Protein AF-A0A2V2T475-F1 (afdb_monomer)

Mean predicted aligned error: 4.35 Å

Sequence (138 aa):
AAPGDHRDPAKLVELINREGVTTLHFVPSMLQAFLQDAAVDSCTSLKRIVCSGEALPVDAQQQVFAKLPQAGLYNLYGPTEAAIDVTHWTCVEEGKDAVPIGQPIANLGCHILDDNLEPVPAGVLGELYLAGEGLARG

Nearest PDB structures (foldseek):
  6ozv-assembly1_A  TM=9.690E-01  e=2.831E-18  Eleftheria terrae
  6oyf-assembly1_A  TM=9.705E-01  e=2.652E-18  Eleftheria terrae
  6p3i-assembly1_A  TM=9.603E-01  e=3.444E-18  Eleftheria terrae
  6ea3-assembly1_B  TM=9.608E-01  e=1.450E-17  Thermobifida fusca YX
  6p4u-assembly1_A  TM=9.604E-01  e=2.290E-17  Eleftheria terrae

Secondary structure (DSSP, 8-state):
--TTGGG-HHHHHHHHHHHT--EEEE-HHHHHHHHTSTTGGG-TT--EEEE-SSPPPHHHHHHHHHH-TTSEEEEEE--GGGTS--EEEE------SS----EEPTTEEEEEE-TTSPBPPTT---EEEEEETT----

Solvent-accessible surface area (backbone atoms only — not comparable to full-atom values): 7974 Å² total; per-residue (Å²): 133,62,94,69,44,92,78,37,42,69,59,44,45,52,47,32,56,73,71,52,41,38,71,49,78,34,42,38,73,55,45,48,57,38,65,67,41,86,63,49,56,68,47,71,53,33,43,38,39,38,30,33,90,54,84,49,53,54,68,53,53,51,50,43,52,71,47,40,70,76,36,47,46,33,33,35,34,44,52,76,62,32,62,50,55,39,21,43,20,80,66,72,97,75,87,60,95,60,59,61,52,63,44,57,38,90,69,38,43,74,45,46,22,45,100,84,71,44,77,55,62,92,93,55,90,56,50,84,46,78,47,54,79,45,54,57,93,122

Foldseek 3Di:
DDPPLLQPLVSVLVCLLVVLDAEEEDAQVSLVSNLVDPCLLVSQSYAEYEYEDDFHAPVSVVSCCVSHVNYWYKYFYDDVQQPGGFAIDGDDPPVDRGDDNHGGDPQKDKAFAAPVRHGDDPPDHGDIDIDGDRGDPD

Radius of gyration: 17.11 Å; Cα contacts (8 Å, |Δi|>4): 245; chains: 1; bounding box: 38×37×46 Å

pLDDT: mean 93.08, std 7.37, range [56.78, 98.38]

Structure (mmCIF, N/CA/C/O backbone):
data_AF-A0A2V2T475-F1
#
_entry.id   AF-A0A2V2T475-F1
#
loop_
_atom_site.group_PDB
_atom_site.id
_atom_site.type_symbol
_atom_site.label_atom_id
_atom_site.label_alt_id
_atom_site.label_comp_id
_atom_site.label_asym_id
_atom_site.label_entity_id
_atom_site.label_seq_id
_atom_site.pdbx_PDB_ins_code
_atom_site.Cartn_x
_atom_site.Cartn_y
_atom_site.Cartn_z
_atom_site.occupancy
_atom_site.B_iso_or_equiv
_atom_site.auth_seq_id
_atom_site.auth_comp_id
_atom_site.auth_asym_id
_atom_site.auth_atom_id
_atom_site.pdbx_PDB_model_num
ATOM 1 N N . ALA A 1 1 ? -14.348 -14.959 13.728 1.00 56.78 1 ALA A N 1
ATOM 2 C CA . ALA A 1 1 ? -15.179 -14.450 12.620 1.00 56.78 1 ALA A CA 1
ATOM 3 C C . ALA A 1 1 ? -15.649 -15.630 11.780 1.00 56.78 1 ALA A C 1
ATOM 5 O O . ALA A 1 1 ? -14.864 -16.555 11.583 1.00 56.78 1 ALA A O 1
ATOM 6 N N . ALA A 1 2 ? -16.906 -15.633 11.344 1.00 66.38 2 ALA A N 1
ATOM 7 C CA . ALA A 1 2 ? -17.419 -16.619 10.399 1.00 66.38 2 ALA A CA 1
ATOM 8 C C . ALA A 1 2 ? -16.945 -16.289 8.963 1.00 66.38 2 ALA A C 1
ATOM 10 O O . ALA A 1 2 ? -16.619 -15.132 8.670 1.00 66.38 2 ALA A O 1
ATOM 11 N N . PRO A 1 3 ? -16.888 -17.273 8.044 1.00 60.34 3 PRO A N 1
ATOM 12 C CA . PRO A 1 3 ? -16.609 -17.011 6.634 1.00 60.34 3 PRO A CA 1
ATOM 13 C C . PRO A 1 3 ? -17.573 -15.955 6.069 1.00 60.34 3 PRO A C 1
ATOM 15 O O . PRO A 1 3 ? -18.783 -16.069 6.233 1.00 60.34 3 PRO A O 1
ATOM 18 N N . GLY A 1 4 ? -17.037 -14.926 5.407 1.00 68.00 4 GLY A N 1
ATOM 19 C CA . GLY A 1 4 ? -17.824 -13.827 4.828 1.00 68.00 4 GLY A CA 1
ATOM 20 C C . GLY A 1 4 ? -17.980 -12.583 5.711 1.00 68.00 4 GLY A C 1
ATOM 21 O O . GLY A 1 4 ? -18.244 -11.516 5.165 1.00 68.00 4 GLY A O 1
ATOM 22 N N . ASP A 1 5 ? -17.713 -12.661 7.021 1.00 70.69 5 ASP A N 1
ATOM 23 C CA . ASP A 1 5 ? -17.806 -11.494 7.924 1.00 70.69 5 ASP A CA 1
ATOM 24 C C . ASP A 1 5 ? -16.827 -10.365 7.547 1.00 70.69 5 ASP A C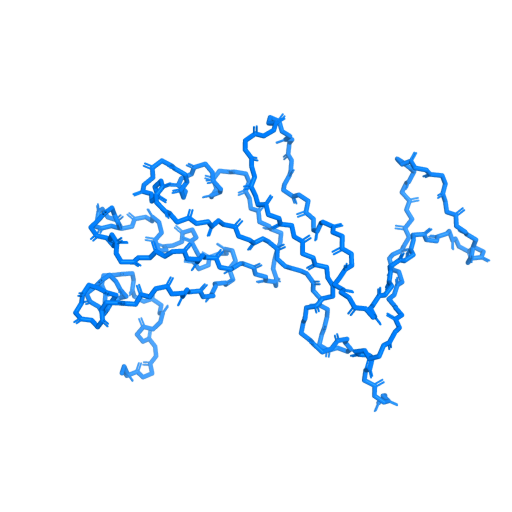 1
ATOM 26 O O . ASP A 1 5 ? -17.073 -9.206 7.852 1.00 70.69 5 ASP A O 1
ATOM 30 N N . HIS A 1 6 ? -15.745 -10.679 6.824 1.00 70.12 6 HIS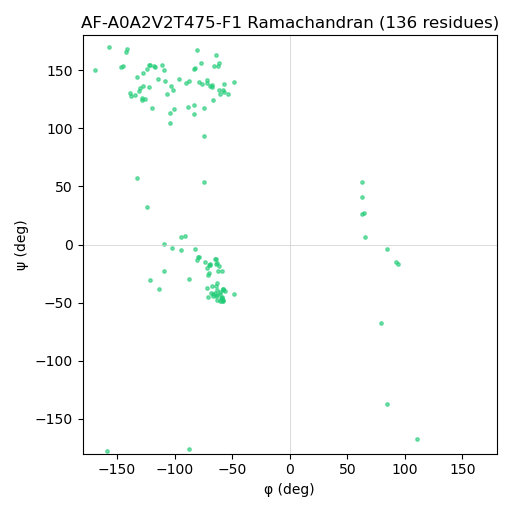 A N 1
ATOM 31 C CA . HIS A 1 6 ? -14.800 -9.688 6.292 1.00 70.12 6 HIS A CA 1
ATOM 32 C C . HIS A 1 6 ? -15.417 -8.732 5.257 1.00 70.12 6 HIS A C 1
ATOM 34 O O . HIS A 1 6 ? -14.773 -7.762 4.880 1.00 70.12 6 HIS A O 1
ATOM 40 N N . ARG A 1 7 ? -16.624 -9.018 4.755 1.00 73.25 7 ARG A N 1
ATOM 41 C CA . ARG A 1 7 ? -17.334 -8.182 3.773 1.00 73.25 7 ARG A CA 1
ATOM 42 C C . ARG A 1 7 ? -18.446 -7.345 4.394 1.00 73.25 7 ARG A C 1
ATOM 44 O O . ARG A 1 7 ? -19.091 -6.601 3.667 1.00 73.25 7 ARG A O 1
ATOM 51 N N . ASP A 1 8 ? -18.695 -7.501 5.692 1.00 86.50 8 ASP A N 1
ATOM 52 C CA . ASP A 1 8 ? -19.740 -6.791 6.426 1.00 86.50 8 ASP A CA 1
ATOM 53 C C . ASP A 1 8 ? -19.090 -5.674 7.265 1.00 86.50 8 ASP A C 1
ATOM 55 O O . ASP A 1 8 ? -18.450 -5.968 8.283 1.00 86.50 8 ASP A O 1
ATOM 59 N N . PRO A 1 9 ? -19.203 -4.399 6.842 1.00 87.31 9 PRO A N 1
ATOM 60 C CA . PRO A 1 9 ? -18.580 -3.272 7.531 1.00 87.31 9 PRO A CA 1
ATOM 61 C C . PRO A 1 9 ? -18.984 -3.158 9.001 1.00 87.31 9 PRO A C 1
ATOM 63 O O . PRO A 1 9 ? -18.120 -2.935 9.848 1.00 87.31 9 PRO A O 1
ATOM 66 N N . ALA A 1 10 ? -20.256 -3.400 9.324 1.00 89.50 10 ALA A N 1
ATOM 67 C CA . ALA A 1 10 ? -20.763 -3.261 10.684 1.00 89.50 10 ALA A CA 1
ATOM 68 C C . ALA A 1 10 ? -20.135 -4.305 11.618 1.00 89.50 10 ALA A C 1
ATOM 70 O O . ALA A 1 10 ? -19.693 -3.988 12.725 1.00 89.50 10 ALA A O 1
ATOM 71 N N . LYS A 1 11 ? -20.012 -5.553 11.146 1.00 90.44 11 LYS A N 1
ATOM 72 C CA . LYS A 1 11 ? -19.327 -6.615 11.900 1.00 90.44 11 LYS A CA 1
ATOM 73 C C . LYS A 1 11 ? -17.832 -6.363 12.040 1.00 90.44 11 LYS A C 1
ATOM 75 O O . LYS A 1 11 ? -17.257 -6.709 13.073 1.00 90.44 11 LYS A O 1
ATOM 80 N N . LEU A 1 12 ? -17.194 -5.784 11.021 1.00 92.62 12 LEU A N 1
ATOM 81 C CA . LEU A 1 12 ? -15.791 -5.384 11.103 1.00 92.62 12 LEU A CA 1
ATOM 82 C C . LEU A 1 12 ? -15.592 -4.305 12.167 1.00 92.62 12 LEU A C 1
ATOM 84 O O . LEU A 1 12 ? -14.714 -4.470 13.008 1.00 92.62 12 LEU A O 1
ATOM 88 N N . VAL A 1 13 ? -16.420 -3.256 12.183 1.00 95.25 13 VAL A N 1
ATOM 89 C CA . VAL A 1 13 ? -16.377 -2.205 13.215 1.00 95.25 13 VAL A CA 1
ATOM 90 C C . VAL A 1 13 ? -16.562 -2.805 14.612 1.00 95.25 13 VAL A C 1
ATOM 92 O O . VAL A 1 13 ? -15.762 -2.536 15.510 1.00 95.25 13 VAL A O 1
ATOM 95 N N . GLU A 1 14 ? -17.562 -3.671 14.799 1.00 94.19 14 GLU A N 1
ATOM 96 C CA . GLU A 1 14 ? -17.794 -4.343 16.082 1.00 94.19 14 GLU A CA 1
ATOM 97 C C . GLU A 1 14 ? -16.569 -5.161 16.522 1.00 94.19 14 GLU A C 1
ATOM 99 O O . GLU A 1 14 ? -16.132 -5.068 17.670 1.00 94.19 14 GLU A O 1
ATOM 104 N N . LEU A 1 15 ? -15.981 -5.934 15.604 1.00 94.62 15 LEU A N 1
ATOM 105 C CA . LEU A 1 15 ? -14.793 -6.744 15.865 1.00 94.62 15 LEU A CA 1
ATOM 106 C C . LEU A 1 15 ? -13.576 -5.878 16.215 1.00 94.62 15 LEU A C 1
ATOM 108 O O . LEU A 1 15 ? -12.860 -6.196 17.162 1.00 94.62 15 LEU A O 1
ATOM 112 N N . ILE A 1 16 ? -13.343 -4.794 15.471 1.00 96.38 16 ILE A N 1
ATOM 113 C CA . ILE A 1 16 ? -12.226 -3.871 15.701 1.00 96.38 16 ILE A CA 1
ATOM 114 C C . ILE A 1 16 ? -12.315 -3.287 17.107 1.00 96.38 16 ILE A C 1
ATOM 116 O O . ILE A 1 16 ? -11.333 -3.332 17.848 1.00 96.38 16 ILE A O 1
ATOM 120 N N . ASN A 1 17 ? -13.498 -2.803 17.483 1.00 96.56 17 ASN A N 1
AT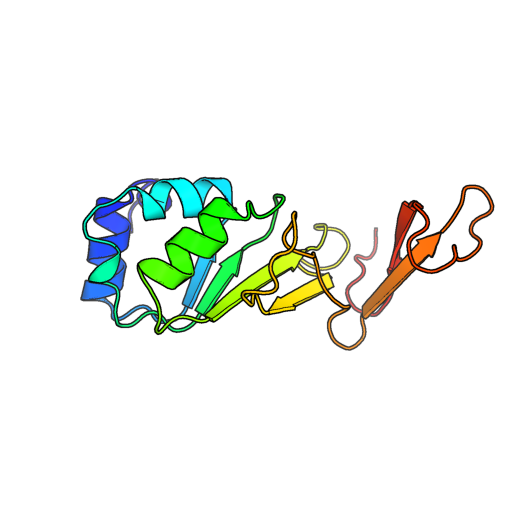OM 121 C CA . ASN A 1 17 ? -13.731 -2.194 18.785 1.00 96.56 17 ASN A CA 1
ATOM 122 C C . ASN A 1 17 ? -13.657 -3.212 19.926 1.00 96.56 17 ASN A C 1
ATOM 124 O O . ASN A 1 17 ? -13.067 -2.923 20.965 1.00 96.56 17 ASN A O 1
ATOM 128 N N . ARG A 1 18 ? -14.224 -4.409 19.737 1.00 97.19 18 ARG A N 1
ATOM 129 C CA . ARG A 1 18 ? -14.229 -5.462 20.759 1.00 97.19 18 ARG A CA 1
ATOM 130 C C . ARG A 1 18 ? -12.831 -6.001 21.048 1.00 97.19 18 ARG A C 1
ATOM 132 O O . ARG A 1 18 ? -12.487 -6.185 22.210 1.00 97.19 18 ARG A O 1
ATOM 139 N N . GLU A 1 19 ? -12.044 -6.260 20.008 1.00 97.38 19 GLU A N 1
ATOM 140 C CA . GLU A 1 19 ? -10.723 -6.893 20.140 1.00 97.38 19 GLU A CA 1
ATOM 141 C C . GLU A 1 19 ? -9.576 -5.871 20.221 1.00 97.38 19 GLU A C 1
ATOM 143 O O . GLU A 1 19 ? -8.418 -6.249 20.393 1.00 97.38 19 GLU A O 1
ATOM 148 N N . GLY A 1 20 ? -9.866 -4.575 20.069 1.00 96.94 20 GLY A N 1
ATOM 149 C CA . GLY A 1 20 ? -8.849 -3.524 20.053 1.00 96.94 20 GLY A CA 1
ATOM 150 C C . GLY A 1 20 ? -7.870 -3.667 18.885 1.00 96.94 20 GLY A C 1
ATOM 151 O O . GLY A 1 20 ? -6.664 -3.479 19.059 1.00 96.94 20 GLY A O 1
ATOM 152 N N . VAL A 1 21 ? -8.365 -4.021 17.694 1.00 97.94 21 VAL A N 1
ATOM 153 C CA . VAL A 1 21 ? -7.524 -4.235 16.504 1.00 97.94 21 VAL A CA 1
ATOM 154 C C . VAL A 1 21 ? -6.725 -2.967 16.192 1.00 97.94 21 VAL A C 1
ATOM 156 O O . VAL A 1 21 ? -7.272 -1.864 16.169 1.00 97.94 21 VAL A O 1
ATOM 159 N N . THR A 1 22 ? -5.422 -3.125 15.938 1.00 98.31 22 THR A N 1
ATOM 160 C CA . THR A 1 22 ? -4.498 -2.004 15.678 1.00 98.31 22 THR A CA 1
ATOM 161 C C . THR A 1 22 ? -4.026 -1.920 14.230 1.00 98.31 22 THR A C 1
ATOM 163 O O . THR A 1 22 ? -3.583 -0.859 13.792 1.00 98.31 22 THR A O 1
ATOM 166 N N . THR A 1 23 ? -4.071 -3.028 13.488 1.00 98.06 23 THR A N 1
ATOM 167 C CA . THR A 1 23 ? -3.575 -3.121 12.111 1.00 98.06 23 THR A CA 1
ATOM 168 C C . THR A 1 23 ? -4.603 -3.843 11.246 1.00 98.06 23 THR A C 1
ATOM 170 O O . THR A 1 23 ? -5.047 -4.929 11.613 1.00 98.06 23 THR A O 1
ATOM 173 N N . LEU A 1 24 ? -4.961 -3.244 10.111 1.00 96.25 24 LEU A N 1
ATOM 174 C CA . LEU A 1 24 ? -5.839 -3.827 9.095 1.00 96.25 24 LEU A CA 1
ATOM 175 C C . LEU A 1 24 ? -5.137 -3.850 7.742 1.00 96.25 24 LEU A C 1
ATOM 177 O O . LEU A 1 24 ? -4.319 -2.979 7.449 1.00 96.25 24 LEU A O 1
ATOM 181 N N . HIS A 1 25 ? -5.511 -4.819 6.914 1.00 95.94 25 HIS A N 1
ATOM 182 C CA . HIS A 1 25 ? -5.104 -4.901 5.517 1.00 95.94 25 HIS A CA 1
ATOM 183 C C . HIS A 1 25 ? -6.350 -5.069 4.653 1.00 95.94 25 HIS A C 1
ATOM 185 O O . HIS A 1 25 ? -7.149 -5.976 4.884 1.00 95.94 25 HIS A O 1
ATOM 191 N N . PHE A 1 26 ? -6.523 -4.165 3.694 1.00 95.19 26 PHE A N 1
ATOM 192 C CA . PHE A 1 26 ? -7.634 -4.146 2.757 1.00 95.19 26 PHE A CA 1
ATOM 193 C C . PHE A 1 26 ? -7.149 -4.206 1.311 1.00 95.19 26 PHE A C 1
ATOM 195 O O . PHE A 1 26 ? -6.071 -3.727 0.969 1.00 95.19 26 PHE A O 1
ATOM 202 N N . VAL A 1 27 ? -8.017 -4.715 0.445 1.00 94.75 27 VAL A N 1
ATOM 203 C CA . VAL A 1 27 ? -8.031 -4.300 -0.959 1.00 94.75 27 VAL A CA 1
ATOM 204 C C . VAL A 1 27 ? -8.757 -2.943 -1.034 1.00 94.75 27 VAL A C 1
ATOM 206 O O . VAL A 1 27 ? -9.749 -2.780 -0.315 1.00 94.75 27 VAL A O 1
ATOM 209 N N . PRO A 1 28 ? -8.320 -1.958 -1.845 1.00 96.00 28 PRO A N 1
ATOM 210 C CA . PRO A 1 28 ? -8.933 -0.625 -1.895 1.00 96.00 28 PRO A CA 1
ATOM 211 C C . PRO A 1 28 ? -10.464 -0.598 -2.021 1.00 96.00 28 PRO A C 1
ATOM 213 O O . PRO A 1 28 ? -11.117 0.142 -1.284 1.00 96.00 28 PRO A O 1
ATOM 216 N N . SER A 1 29 ? -11.060 -1.445 -2.861 1.00 94.88 29 SER A N 1
ATOM 217 C CA . SER A 1 29 ? -12.520 -1.599 -2.955 1.00 94.88 29 SER A CA 1
ATOM 218 C C . SER A 1 29 ? -13.194 -1.992 -1.626 1.00 94.88 29 SER A C 1
ATOM 220 O O . SER A 1 29 ? -14.258 -1.472 -1.280 1.00 94.88 29 SER A O 1
ATOM 222 N N . MET A 1 30 ? -12.564 -2.856 -0.822 1.00 94.88 30 MET A N 1
ATOM 223 C CA . MET A 1 30 ? -13.052 -3.209 0.518 1.00 94.88 30 MET A CA 1
ATOM 224 C C . MET A 1 30 ? -12.873 -2.073 1.524 1.00 94.88 30 MET A C 1
ATOM 226 O O . MET A 1 30 ? -13.752 -1.873 2.362 1.00 94.88 30 MET A O 1
ATOM 230 N N . LEU A 1 31 ? -11.770 -1.321 1.439 1.00 96.38 31 LEU A N 1
ATOM 231 C CA . LEU A 1 31 ? -11.578 -0.130 2.267 1.00 96.38 31 LEU A CA 1
ATOM 232 C C . LEU A 1 31 ? -12.702 0.880 2.005 1.00 96.38 31 LEU A C 1
ATOM 234 O O . LEU A 1 31 ? -13.292 1.393 2.951 1.00 96.38 31 LEU A O 1
ATOM 238 N N . GLN A 1 32 ? -13.041 1.131 0.739 1.00 95.38 32 GLN A N 1
ATOM 239 C CA . GLN A 1 32 ? -14.140 2.030 0.385 1.00 95.38 32 GLN A CA 1
ATOM 240 C C . GLN A 1 32 ? -15.472 1.572 0.976 1.00 95.38 32 GLN A C 1
ATOM 242 O O . GLN A 1 32 ? -16.189 2.393 1.542 1.00 95.38 32 GLN A O 1
ATOM 247 N N . ALA A 1 33 ? -15.789 0.277 0.885 1.00 93.88 33 ALA A N 1
ATOM 248 C CA . ALA A 1 33 ? -17.001 -0.281 1.480 1.00 93.88 33 ALA A CA 1
ATOM 249 C C . ALA A 1 33 ? -17.009 -0.144 3.011 1.00 93.88 33 ALA A C 1
ATOM 251 O O . ALA A 1 33 ? -18.021 0.254 3.583 1.00 93.88 33 ALA A O 1
ATOM 252 N N . PHE A 1 34 ? -15.878 -0.420 3.667 1.00 95.50 34 PHE A N 1
ATOM 253 C CA . PHE A 1 34 ? -15.716 -0.233 5.108 1.00 95.50 34 PHE A CA 1
ATOM 254 C C . PHE A 1 34 ? -15.964 1.225 5.511 1.00 95.50 34 PHE A C 1
ATOM 256 O O . PHE A 1 34 ? -16.746 1.480 6.420 1.00 95.50 34 PHE A O 1
ATOM 263 N N . LEU A 1 35 ? -15.381 2.180 4.781 1.00 95.69 35 LEU A N 1
ATOM 264 C CA . LEU A 1 35 ? -15.527 3.615 5.032 1.00 95.69 35 LEU A CA 1
ATOM 265 C C . LEU A 1 35 ? -16.959 4.135 4.854 1.00 95.69 35 LEU A C 1
ATOM 267 O O . LEU A 1 35 ? -17.248 5.217 5.359 1.00 95.69 35 LEU A O 1
ATOM 271 N N . GLN A 1 36 ? -17.864 3.409 4.188 1.00 92.62 36 GLN A N 1
ATOM 272 C CA . GLN A 1 36 ? -19.273 3.817 4.098 1.00 92.62 36 GLN A CA 1
ATOM 273 C C . GLN A 1 36 ? -20.027 3.658 5.421 1.00 92.62 36 GLN A C 1
ATOM 275 O O . GLN A 1 36 ? -21.056 4.307 5.612 1.00 92.62 36 GLN A O 1
ATOM 280 N N . ASP A 1 37 ? -19.534 2.831 6.347 1.00 93.81 37 ASP A N 1
ATOM 281 C CA . ASP A 1 37 ? -20.176 2.675 7.646 1.00 93.81 37 ASP A CA 1
ATOM 282 C C . ASP A 1 37 ? -20.025 3.962 8.484 1.00 93.81 37 ASP A C 1
ATOM 284 O O . ASP A 1 37 ? -18.982 4.634 8.506 1.00 93.81 37 ASP A O 1
ATOM 288 N N . ALA A 1 38 ? -21.116 4.356 9.138 1.00 92.06 38 ALA A N 1
ATOM 289 C CA . ALA A 1 38 ? -21.172 5.573 9.936 1.00 92.06 38 ALA A CA 1
ATOM 290 C C . ALA A 1 38 ? -20.361 5.452 11.233 1.00 92.06 38 ALA A C 1
ATOM 292 O O . ALA A 1 38 ? -19.894 6.466 11.735 1.00 92.06 38 ALA A O 1
ATOM 293 N N . ALA A 1 39 ? -20.171 4.235 11.749 1.00 95.50 39 ALA A N 1
ATOM 294 C CA . ALA A 1 39 ? -19.488 3.970 13.010 1.00 95.50 39 ALA A CA 1
ATOM 295 C C . ALA A 1 39 ? -17.976 3.734 12.852 1.00 95.50 39 ALA A C 1
ATOM 297 O O . ALA A 1 39 ? -17.309 3.359 13.817 1.00 95.50 39 ALA A O 1
ATOM 298 N N . VAL A 1 40 ? -17.404 3.929 11.660 1.00 96.56 40 VAL A N 1
ATOM 299 C CA . VAL A 1 40 ? -15.960 3.740 11.427 1.00 96.56 40 VAL A CA 1
ATOM 300 C C . VAL A 1 40 ? -15.113 4.623 12.338 1.00 96.56 40 VAL A C 1
ATOM 302 O O . VAL A 1 40 ? -14.098 4.160 12.848 1.00 96.56 40 VAL A O 1
ATOM 305 N N . ASP A 1 41 ? -15.536 5.860 12.589 1.00 96.56 41 ASP A N 1
ATOM 306 C CA . ASP A 1 41 ? -14.842 6.817 13.463 1.00 96.56 41 ASP A CA 1
ATOM 307 C C . ASP A 1 41 ? -14.651 6.313 14.908 1.00 96.56 41 ASP A C 1
ATOM 309 O O . ASP A 1 41 ? -13.705 6.708 15.593 1.00 96.56 41 ASP A O 1
ATOM 313 N N . SER A 1 42 ? -15.483 5.367 15.355 1.00 96.81 42 SER A N 1
ATOM 314 C CA . SER A 1 42 ? -15.346 4.709 16.655 1.00 96.81 42 SER A CA 1
ATOM 315 C C . SER A 1 42 ? -14.131 3.774 16.759 1.00 96.81 42 SER A C 1
ATOM 317 O O . SER A 1 42 ? -13.700 3.474 17.876 1.00 96.81 42 SER A O 1
ATOM 319 N N . CYS A 1 43 ? -13.524 3.375 15.630 1.00 97.19 43 CYS A N 1
ATOM 320 C CA . CYS A 1 43 ? -12.374 2.462 15.536 1.00 97.19 43 CYS A CA 1
ATOM 321 C C . CYS A 1 43 ? -11.042 3.117 15.965 1.00 97.19 43 CYS A C 1
ATOM 323 O O . CYS A 1 43 ? -10.035 3.117 15.250 1.00 97.19 43 CYS A O 1
ATOM 325 N N . THR A 1 44 ? -11.016 3.684 17.168 1.00 96.62 44 THR A N 1
ATOM 326 C CA . THR A 1 44 ? -9.910 4.487 17.721 1.00 96.62 44 THR A CA 1
ATOM 327 C C . THR A 1 44 ? -8.644 3.679 18.042 1.00 96.62 44 THR A C 1
ATOM 329 O O . THR A 1 44 ? -7.547 4.243 18.153 1.00 96.62 44 THR A O 1
ATOM 332 N N . SER A 1 45 ? -8.759 2.350 18.150 1.00 97.88 45 SER A N 1
ATOM 333 C CA . SER A 1 45 ? -7.624 1.439 18.345 1.00 97.88 45 SER A CA 1
ATOM 334 C C . SER A 1 45 ? -6.726 1.323 17.113 1.00 97.88 45 SER A C 1
ATOM 336 O O . SER A 1 45 ? -5.540 1.017 17.262 1.00 97.88 45 SER A O 1
ATOM 338 N N . LEU A 1 46 ? -7.253 1.596 15.913 1.00 98.25 46 LEU A N 1
ATOM 339 C CA . LEU A 1 46 ? -6.506 1.466 14.666 1.00 98.25 46 LEU A CA 1
ATOM 340 C C . LEU A 1 46 ? -5.299 2.408 14.640 1.00 98.25 46 LEU A C 1
ATOM 342 O O . LEU A 1 46 ? -5.395 3.590 14.962 1.00 98.25 46 LEU A O 1
ATOM 346 N N . LYS A 1 47 ? -4.149 1.855 14.248 1.00 98.31 47 LYS A N 1
ATOM 347 C CA . LYS A 1 47 ? -2.873 2.565 14.077 1.00 98.31 47 LYS A CA 1
ATOM 348 C C . LYS A 1 47 ? -2.335 2.452 12.662 1.00 98.31 47 LYS A C 1
ATOM 350 O O . LYS A 1 47 ? -1.641 3.358 12.216 1.00 98.31 47 LYS A O 1
ATOM 355 N N . ARG A 1 48 ? -2.622 1.347 11.969 1.00 98.38 48 ARG A N 1
ATOM 356 C CA . ARG A 1 48 ? -2.127 1.083 10.615 1.00 98.38 48 ARG A CA 1
ATOM 357 C C . ARG A 1 48 ? -3.224 0.489 9.747 1.00 98.38 48 ARG A C 1
ATOM 359 O O . ARG A 1 48 ? -3.825 -0.519 10.112 1.00 98.38 48 ARG A O 1
ATOM 366 N N . ILE A 1 49 ? -3.437 1.094 8.591 1.00 98.06 49 ILE A N 1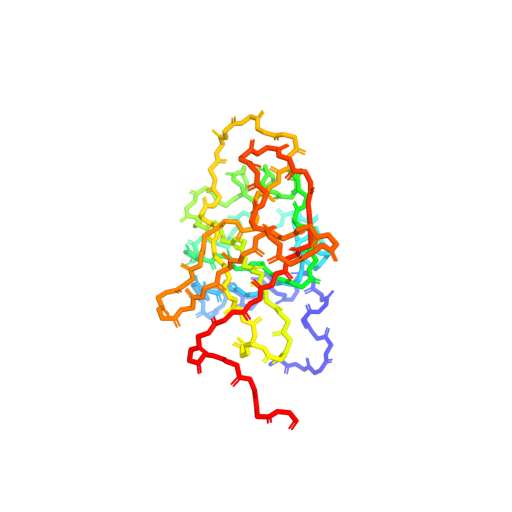
ATOM 367 C CA . ILE A 1 49 ? -4.299 0.582 7.534 1.00 98.06 49 ILE A CA 1
ATOM 368 C C . ILE A 1 49 ? -3.411 0.390 6.316 1.00 98.06 49 ILE A C 1
ATOM 370 O O . ILE A 1 49 ? -2.806 1.337 5.823 1.00 98.06 49 ILE A O 1
ATOM 374 N N . VAL A 1 50 ? -3.300 -0.849 5.868 1.00 98.06 50 VAL A N 1
ATOM 375 C CA . VAL A 1 50 ? -2.528 -1.231 4.691 1.00 98.06 50 VAL A CA 1
ATOM 376 C C . VAL A 1 50 ? -3.502 -1.489 3.549 1.00 98.06 50 VAL A C 1
ATOM 378 O O . VAL A 1 50 ? -4.538 -2.120 3.758 1.00 98.06 50 VAL A O 1
ATOM 381 N N . CYS A 1 51 ? -3.191 -0.997 2.357 1.00 97.00 51 CYS A N 1
ATOM 382 C CA . CYS A 1 51 ? -3.923 -1.266 1.126 1.00 97.00 51 CYS A CA 1
ATOM 383 C C . CYS A 1 51 ? -2.989 -1.871 0.087 1.00 97.00 51 CYS A C 1
ATOM 385 O O . CYS A 1 51 ? -1.886 -1.364 -0.078 1.00 97.00 51 CYS A O 1
ATOM 387 N N . SER A 1 52 ? -3.428 -2.914 -0.616 1.00 94.94 52 SER A N 1
ATOM 388 C CA . SER A 1 52 ? -2.742 -3.416 -1.813 1.00 94.94 52 SER A CA 1
ATOM 389 C C . SER A 1 52 ? -3.689 -4.195 -2.727 1.00 94.94 52 SER A C 1
ATOM 391 O O . SER A 1 52 ? -4.834 -4.471 -2.367 1.00 94.94 52 SER A O 1
ATOM 393 N N . GLY A 1 53 ? -3.230 -4.516 -3.937 1.00 91.69 53 GLY A N 1
ATOM 394 C CA . GLY A 1 53 ? -3.967 -5.329 -4.914 1.00 91.69 53 GLY A CA 1
ATOM 395 C C . GLY A 1 53 ? -4.833 -4.552 -5.914 1.00 91.69 53 GLY A C 1
ATOM 396 O O . GLY A 1 53 ? -5.192 -5.103 -6.949 1.00 91.69 53 GLY A O 1
ATOM 397 N N . GLU A 1 54 ? -5.120 -3.272 -5.668 1.00 95.00 54 GLU A N 1
ATOM 398 C CA . GLU A 1 54 ? -5.757 -2.360 -6.630 1.00 95.00 54 GLU A CA 1
ATOM 399 C C . GLU A 1 54 ? -5.116 -0.967 -6.518 1.00 95.00 54 GLU A C 1
ATOM 401 O O . GLU A 1 54 ? -4.395 -0.674 -5.562 1.00 95.00 54 GLU A O 1
ATOM 406 N N . ALA A 1 55 ? -5.398 -0.081 -7.476 1.00 95.38 55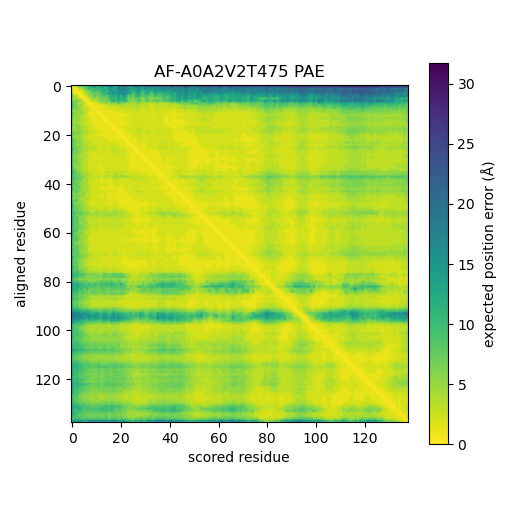 ALA A N 1
ATOM 407 C CA . ALA A 1 55 ? -5.037 1.326 -7.342 1.00 95.38 55 ALA A CA 1
ATOM 408 C C . ALA A 1 55 ? -5.844 1.967 -6.201 1.00 95.38 55 ALA A C 1
ATOM 410 O O . ALA A 1 55 ? -7.074 1.937 -6.2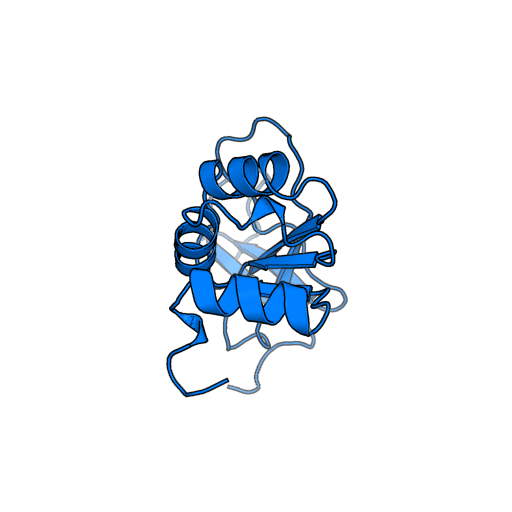26 1.00 95.38 55 ALA A O 1
ATOM 411 N N . LEU A 1 56 ? -5.164 2.562 -5.217 1.00 96.81 56 LEU A N 1
ATOM 412 C CA . LEU A 1 56 ? -5.812 3.247 -4.099 1.00 96.81 56 LEU A CA 1
ATOM 413 C C . LEU A 1 56 ? -6.396 4.601 -4.553 1.00 96.81 56 LEU A C 1
ATOM 415 O O . LEU A 1 56 ? -5.631 5.484 -4.952 1.00 96.81 56 LEU A O 1
ATOM 419 N N . PRO A 1 57 ? -7.726 4.811 -4.482 1.00 95.62 57 PRO A N 1
ATOM 420 C CA . PRO A 1 57 ? -8.332 6.074 -4.893 1.00 95.62 57 PRO A CA 1
ATOM 421 C C . PRO A 1 57 ? -8.038 7.203 -3.899 1.00 95.62 57 PRO A C 1
ATOM 423 O O . PRO A 1 57 ? -8.106 7.004 -2.685 1.00 95.62 57 PRO A O 1
ATOM 426 N N . VAL A 1 58 ? -7.798 8.415 -4.410 1.00 95.38 58 VAL A N 1
ATOM 427 C CA . VAL A 1 58 ? -7.533 9.612 -3.584 1.00 95.38 58 VAL A CA 1
ATOM 428 C C . VAL A 1 58 ? -8.689 9.908 -2.622 1.00 95.38 58 VAL A C 1
ATOM 430 O O . VAL A 1 58 ? -8.454 10.235 -1.463 1.00 95.38 58 VAL A O 1
ATOM 433 N N . ASP A 1 59 ? -9.934 9.723 -3.066 1.00 94.62 59 ASP A N 1
ATOM 434 C CA . ASP A 1 59 ? -11.123 9.898 -2.222 1.00 94.62 59 ASP A CA 1
ATOM 435 C C . ASP A 1 59 ? -11.128 8.942 -1.012 1.00 94.62 59 ASP A C 1
ATOM 437 O O . ASP A 1 59 ? -11.399 9.357 0.113 1.00 94.62 59 ASP A O 1
ATOM 441 N N . ALA A 1 60 ? -10.727 7.678 -1.203 1.00 96.00 60 ALA A N 1
ATOM 442 C CA . ALA A 1 60 ? -10.623 6.721 -0.101 1.00 96.00 60 ALA A CA 1
ATOM 443 C C . ALA A 1 60 ? -9.543 7.147 0.906 1.00 96.00 60 ALA A C 1
ATOM 445 O O . ALA A 1 60 ? -9.773 7.091 2.113 1.00 96.00 60 ALA A O 1
ATOM 446 N N . GLN A 1 61 ? -8.391 7.630 0.423 1.00 96.88 61 GLN A N 1
ATOM 447 C CA . GLN A 1 61 ? -7.346 8.201 1.277 1.00 96.88 61 GLN A CA 1
ATOM 448 C C . GLN A 1 61 ? -7.878 9.382 2.105 1.00 96.88 61 GLN A C 1
ATOM 450 O O . GLN A 1 61 ? -7.679 9.417 3.319 1.00 96.88 61 GLN A O 1
ATOM 455 N N . GLN A 1 62 ? -8.567 10.333 1.470 1.00 95.75 62 GLN A N 1
ATOM 456 C CA . GLN A 1 62 ? -9.129 11.505 2.150 1.00 95.75 62 GLN A CA 1
ATOM 457 C C . GLN A 1 62 ? -10.148 11.102 3.222 1.00 95.75 62 GLN A C 1
ATOM 459 O O . GLN A 1 62 ? -10.113 11.614 4.340 1.00 95.75 62 GLN A O 1
ATOM 464 N N . GLN A 1 63 ? -11.015 10.134 2.920 1.00 96.25 63 GLN A N 1
ATOM 465 C CA . GLN A 1 63 ? -11.975 9.606 3.886 1.00 96.25 63 GLN A CA 1
ATOM 466 C C . GLN A 1 63 ? -11.295 8.921 5.081 1.00 96.25 63 GLN A C 1
ATOM 468 O O . GLN A 1 63 ? -11.749 9.108 6.210 1.00 96.25 63 GLN A O 1
ATOM 473 N N . VAL A 1 64 ? -10.201 8.173 4.871 1.00 97.25 64 VAL A N 1
ATOM 474 C CA . VAL A 1 64 ? -9.412 7.603 5.979 1.00 97.25 64 VAL A CA 1
ATOM 475 C C . VAL A 1 64 ? -8.865 8.710 6.871 1.00 97.25 64 VAL A C 1
ATOM 477 O O . VAL A 1 64 ? -9.040 8.641 8.083 1.00 97.25 64 VAL A O 1
ATOM 480 N N . PHE A 1 65 ? -8.244 9.742 6.299 1.00 96.50 65 PHE A N 1
ATOM 481 C CA . PHE A 1 65 ? -7.679 10.840 7.087 1.00 96.50 65 PHE A CA 1
ATOM 482 C C . PHE A 1 65 ? -8.742 11.627 7.856 1.00 96.50 65 PHE A C 1
ATOM 484 O O . PHE A 1 65 ? -8.507 12.012 9.000 1.00 96.50 65 PHE A O 1
ATOM 491 N N . ALA A 1 66 ? -9.928 11.807 7.272 1.00 95.88 66 ALA A N 1
ATOM 492 C CA . ALA A 1 66 ? -11.038 12.482 7.929 1.00 95.88 66 ALA A CA 1
ATOM 493 C C . ALA A 1 66 ? -11.662 11.647 9.062 1.00 95.88 66 ALA A C 1
ATOM 495 O O . ALA A 1 66 ? -11.941 12.180 10.135 1.00 95.88 66 ALA A O 1
ATOM 496 N N . LYS A 1 67 ? -11.903 10.347 8.836 1.00 96.81 67 LYS A N 1
ATOM 497 C CA . LYS A 1 67 ? -12.615 9.476 9.791 1.00 96.81 67 LYS A CA 1
ATOM 498 C C . LYS A 1 67 ? -11.706 8.832 10.836 1.00 96.81 67 LYS A C 1
ATOM 500 O O . LYS A 1 67 ? -12.163 8.524 11.931 1.00 96.81 67 LYS A O 1
ATOM 505 N N . LEU A 1 68 ? -10.441 8.590 10.501 1.00 97.19 68 LEU A N 1
ATOM 506 C CA . LEU A 1 68 ? -9.475 7.847 11.316 1.00 97.19 68 LEU A CA 1
ATOM 507 C C . LEU A 1 68 ? -8.128 8.594 11.406 1.00 97.19 68 LEU A C 1
ATOM 509 O O . LEU A 1 68 ? -7.088 8.020 11.074 1.00 97.19 68 LEU A O 1
ATOM 513 N N . PRO A 1 69 ? -8.101 9.853 11.884 1.00 96.12 69 PRO A N 1
ATOM 514 C CA . PRO A 1 69 ? -6.898 10.697 11.877 1.00 96.12 69 PRO A CA 1
ATOM 515 C C . PRO A 1 69 ? -5.727 10.138 12.706 1.00 96.12 69 PRO A C 1
ATOM 517 O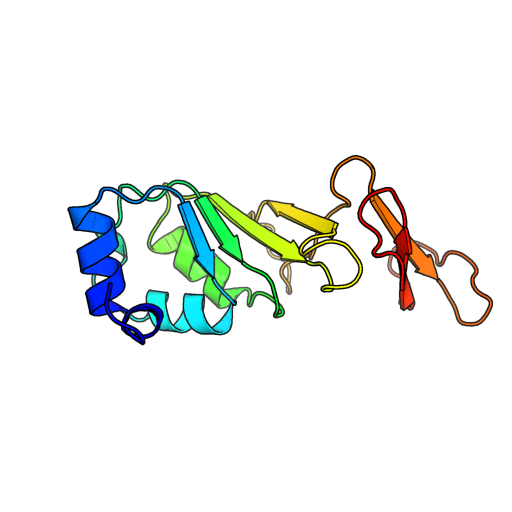 O . PRO A 1 69 ? -4.581 10.545 12.535 1.00 96.12 69 PRO A O 1
ATOM 520 N N . GLN A 1 70 ? -5.993 9.205 13.622 1.00 95.94 70 GLN A N 1
ATOM 521 C CA . GLN A 1 70 ? -4.988 8.519 14.435 1.00 95.94 70 GLN A CA 1
ATOM 522 C C . GLN A 1 70 ? -4.271 7.364 13.717 1.00 95.94 70 GLN A C 1
ATOM 524 O O . GLN A 1 70 ? -3.293 6.838 14.257 1.00 95.94 70 GLN A O 1
ATOM 529 N N . ALA A 1 71 ? -4.783 6.911 12.570 1.00 97.81 71 ALA A N 1
ATOM 530 C CA . ALA A 1 71 ? -4.267 5.756 11.848 1.00 97.81 71 ALA A CA 1
ATOM 531 C C . ALA A 1 71 ? -3.407 6.194 10.654 1.00 97.81 71 ALA A C 1
ATOM 533 O O . ALA A 1 71 ? -3.806 7.035 9.854 1.00 97.81 71 ALA A O 1
ATOM 534 N N . GLY A 1 72 ? -2.233 5.581 10.501 1.00 98.06 72 GLY A N 1
ATOM 535 C CA . GLY A 1 72 ? -1.435 5.710 9.284 1.00 98.06 72 GLY A CA 1
ATOM 536 C C . GLY A 1 72 ? -2.022 4.867 8.152 1.00 98.06 72 GLY A C 1
ATOM 537 O O . GLY A 1 72 ? -2.412 3.719 8.384 1.00 98.06 72 GLY A O 1
ATOM 538 N N . LEU A 1 73 ? -2.046 5.417 6.936 1.00 98.12 73 LEU A N 1
ATOM 539 C CA . LEU A 1 73 ? -2.455 4.717 5.717 1.00 98.12 73 LEU A CA 1
ATOM 540 C C . LEU A 1 73 ? -1.231 4.406 4.850 1.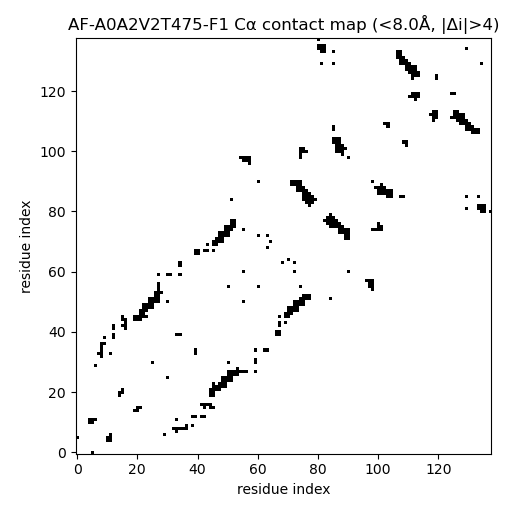00 98.12 73 LEU A C 1
ATOM 542 O O . LEU A 1 73 ? -0.422 5.288 4.557 1.00 98.12 73 LEU A O 1
ATOM 546 N N . TYR A 1 74 ? -1.112 3.154 4.424 1.00 98.06 74 TYR A N 1
ATOM 547 C CA . TYR A 1 74 ? 0.011 2.656 3.639 1.00 98.06 74 TYR A CA 1
ATOM 548 C C . TYR A 1 74 ? -0.509 1.997 2.370 1.00 98.06 74 TYR A C 1
ATOM 550 O O . TYR A 1 74 ? -1.337 1.092 2.446 1.00 98.06 74 TYR A O 1
ATOM 558 N N . ASN A 1 75 ? -0.017 2.442 1.219 1.00 97.44 75 ASN A N 1
ATOM 559 C CA . ASN A 1 75 ? -0.309 1.825 -0.066 1.00 97.44 75 ASN A CA 1
ATOM 560 C C . ASN A 1 75 ? 0.877 0.940 -0.449 1.00 97.44 75 ASN A C 1
ATOM 562 O O . ASN A 1 75 ? 1.993 1.440 -0.590 1.00 97.44 75 ASN A O 1
ATOM 566 N N . LEU A 1 76 ? 0.653 -0.361 -0.558 1.00 96.94 76 LEU A N 1
ATOM 567 C CA . LEU A 1 76 ? 1.646 -1.329 -0.993 1.00 96.94 76 LEU A CA 1
ATOM 568 C C . LEU A 1 76 ? 1.289 -1.838 -2.384 1.00 96.94 76 LEU A C 1
ATOM 570 O O . LEU A 1 76 ? 0.121 -1.897 -2.776 1.00 96.94 76 LEU A O 1
ATOM 574 N N . TYR A 1 77 ? 2.316 -2.207 -3.132 1.00 95.94 77 TYR A N 1
ATOM 575 C CA . TYR A 1 77 ? 2.157 -2.819 -4.436 1.00 95.94 77 TYR A CA 1
ATOM 576 C C . TYR A 1 77 ? 3.154 -3.951 -4.583 1.00 95.94 77 TYR A C 1
ATOM 578 O O . TYR A 1 77 ? 4.356 -3.764 -4.397 1.00 95.94 77 TYR A O 1
ATOM 586 N N . GLY A 1 78 ? 2.664 -5.106 -4.998 1.00 92.19 78 GLY A N 1
ATOM 587 C CA . GLY A 1 78 ? 3.488 -6.184 -5.499 1.00 92.19 78 GLY A CA 1
ATOM 588 C C . GLY A 1 78 ? 2.626 -7.262 -6.149 1.00 92.19 78 GLY A C 1
ATOM 589 O O . GLY A 1 78 ? 1.456 -7.433 -5.798 1.00 92.19 78 GLY A O 1
ATOM 590 N N . PRO A 1 79 ? 3.170 -7.968 -7.145 1.00 91.19 79 PRO A N 1
ATOM 591 C CA . PRO A 1 79 ? 2.556 -9.173 -7.667 1.00 91.19 79 PRO A CA 1
ATOM 592 C C . PRO A 1 79 ? 2.873 -10.379 -6.766 1.00 91.19 79 PRO A C 1
ATOM 594 O O . PRO A 1 79 ? 3.773 -10.348 -5.920 1.00 91.19 79 PRO A O 1
ATOM 597 N N . THR A 1 80 ? 2.165 -11.490 -6.981 1.00 90.44 80 THR A N 1
ATOM 598 C CA . THR A 1 80 ? 2.378 -12.724 -6.196 1.00 90.44 80 THR A CA 1
ATOM 599 C C . THR A 1 80 ? 3.791 -13.282 -6.412 1.00 90.44 80 THR A C 1
ATOM 601 O O . THR A 1 80 ? 4.421 -13.804 -5.494 1.00 90.44 80 THR A O 1
ATOM 604 N N . GLU A 1 81 ? 4.313 -13.094 -7.619 1.00 91.75 81 GLU A N 1
ATOM 605 C CA . GLU A 1 81 ? 5.617 -13.500 -8.128 1.00 91.75 81 GLU A CA 1
ATOM 606 C C . GLU A 1 81 ? 6.793 -12.812 -7.420 1.00 91.75 81 GLU A C 1
ATOM 608 O O . GLU A 1 81 ? 7.929 -13.250 -7.577 1.00 91.75 81 GLU A O 1
ATOM 613 N N . ALA A 1 82 ? 6.542 -11.767 -6.626 1.00 87.38 82 ALA A N 1
ATOM 614 C CA . ALA A 1 82 ? 7.564 -11.027 -5.888 1.00 87.38 82 ALA A CA 1
ATOM 615 C C . ALA A 1 82 ? 7.285 -10.966 -4.372 1.00 87.38 82 ALA A C 1
ATOM 617 O O . ALA A 1 82 ? 7.637 -9.995 -3.706 1.00 87.38 82 ALA A O 1
ATOM 618 N N . ALA A 1 83 ? 6.656 -12.022 -3.838 1.00 83.69 83 ALA A N 1
ATOM 619 C CA . ALA A 1 83 ? 6.365 -12.208 -2.415 1.00 83.69 83 ALA A CA 1
ATOM 620 C C . ALA A 1 83 ? 5.427 -11.144 -1.811 1.00 83.69 83 ALA A C 1
ATOM 622 O O . ALA A 1 83 ? 5.688 -10.589 -0.745 1.00 83.69 83 ALA A O 1
ATOM 623 N N . ILE A 1 84 ? 4.265 -10.974 -2.451 1.00 85.38 84 ILE A N 1
ATOM 624 C CA . ILE A 1 84 ? 3.123 -10.145 -2.023 1.00 85.38 84 ILE A CA 1
ATOM 625 C C . ILE A 1 84 ? 3.319 -8.656 -2.310 1.00 85.38 84 ILE A C 1
ATOM 627 O O . ILE A 1 84 ? 2.611 -8.133 -3.159 1.00 85.38 84 ILE A O 1
ATOM 631 N N . ASP A 1 85 ? 4.247 -7.974 -1.642 1.00 89.19 85 ASP A N 1
ATOM 632 C CA . ASP A 1 85 ? 4.418 -6.523 -1.769 1.00 89.19 85 ASP A CA 1
ATOM 633 C C . ASP A 1 85 ? 5.893 -6.173 -2.007 1.00 89.19 85 ASP A C 1
ATOM 635 O O . ASP A 1 85 ? 6.781 -6.645 -1.300 1.00 89.19 85 ASP A O 1
ATOM 639 N N . VAL A 1 86 ? 6.149 -5.321 -3.002 1.00 92.12 86 VAL A N 1
ATOM 640 C CA . VAL A 1 86 ? 7.492 -4.921 -3.446 1.00 92.12 86 VAL A CA 1
ATOM 641 C C . VAL A 1 86 ? 7.783 -3.460 -3.176 1.00 92.12 86 VAL A C 1
ATOM 643 O O . VAL A 1 86 ? 8.904 -3.115 -2.802 1.00 92.12 86 VAL A O 1
ATOM 646 N N . THR A 1 87 ? 6.792 -2.593 -3.353 1.00 96.31 87 THR A N 1
ATOM 647 C CA . THR A 1 87 ? 6.915 -1.169 -3.063 1.00 96.31 87 THR A CA 1
ATOM 648 C C . THR A 1 87 ? 5.958 -0.761 -1.961 1.00 96.31 87 THR A C 1
ATOM 650 O O . THR A 1 87 ? 4.904 -1.369 -1.764 1.00 96.31 87 THR A O 1
ATOM 653 N N . HIS A 1 88 ? 6.328 0.291 -1.239 1.00 96.25 88 HIS A N 1
ATOM 654 C CA . HIS A 1 88 ? 5.484 0.889 -0.224 1.00 96.25 88 HIS A CA 1
ATOM 655 C C . HIS A 1 88 ? 5.435 2.407 -0.357 1.00 96.25 88 HIS A C 1
ATOM 657 O O . HIS A 1 88 ? 6.432 3.075 -0.649 1.00 96.25 88 HIS A O 1
ATOM 663 N N . TRP A 1 89 ? 4.265 2.960 -0.063 1.00 97.19 89 TRP A N 1
ATOM 664 C CA . TRP A 1 89 ? 4.026 4.384 0.065 1.00 97.19 89 TRP A CA 1
ATOM 665 C C . TRP A 1 89 ? 3.327 4.683 1.387 1.00 97.19 89 TRP A C 1
ATOM 667 O O . TRP A 1 89 ? 2.269 4.128 1.687 1.00 97.19 89 TRP A O 1
ATOM 677 N N . THR A 1 90 ? 3.903 5.585 2.178 1.00 97.06 90 THR A N 1
ATOM 678 C CA . THR A 1 90 ? 3.216 6.160 3.339 1.00 97.06 90 THR A CA 1
ATOM 679 C C . THR A 1 90 ? 2.353 7.307 2.841 1.00 97.06 90 THR A C 1
ATOM 681 O O . THR A 1 90 ? 2.880 8.316 2.374 1.00 97.06 90 THR A O 1
ATOM 684 N N . CYS A 1 91 ? 1.034 7.149 2.913 1.00 96.38 91 CYS A N 1
ATOM 685 C CA . CYS A 1 91 ? 0.112 8.138 2.376 1.00 96.38 91 CYS A CA 1
ATOM 686 C C . CYS A 1 91 ? 0.181 9.432 3.191 1.00 96.38 91 CYS A C 1
ATOM 688 O O . CYS A 1 91 ? 0.199 9.415 4.421 1.00 96.38 91 CYS A O 1
ATOM 690 N N . VAL A 1 92 ? 0.176 10.551 2.477 1.00 93.31 92 VAL A N 1
ATOM 691 C CA . VAL A 1 92 ? 0.238 11.916 3.005 1.00 93.31 92 VAL A CA 1
ATOM 692 C C . VAL A 1 92 ? -0.620 12.825 2.122 1.00 93.31 92 VAL A C 1
ATOM 694 O O . VAL A 1 92 ? -0.833 12.534 0.941 1.00 93.31 92 VAL A O 1
ATOM 697 N N . GLU A 1 93 ? -1.138 13.920 2.679 1.00 84.69 93 GLU A N 1
ATOM 698 C CA . GLU A 1 93 ? -1.840 14.942 1.893 1.00 84.69 93 GLU A CA 1
ATOM 699 C C . GLU A 1 93 ? -0.837 15.779 1.092 1.00 84.69 93 GLU A C 1
ATOM 701 O O . GLU A 1 93 ? -0.284 16.760 1.578 1.00 84.69 93 GLU A O 1
ATOM 706 N N . GLU A 1 94 ? -0.590 15.375 -0.153 1.00 79.94 94 GLU A N 1
ATOM 707 C CA . GLU A 1 94 ? 0.328 16.071 -1.070 1.00 79.94 94 GLU A CA 1
ATOM 708 C C . GLU A 1 94 ? -0.387 16.789 -2.224 1.00 79.94 94 GLU A C 1
ATOM 710 O O . GLU A 1 94 ? 0.272 17.377 -3.076 1.00 79.94 94 GLU A O 1
ATOM 715 N N . GLY A 1 95 ? -1.722 16.723 -2.289 1.00 76.75 95 GLY A N 1
ATOM 716 C CA . GLY A 1 95 ? -2.496 17.326 -3.382 1.00 76.75 95 GLY A CA 1
ATOM 717 C C . GLY A 1 95 ? -2.232 16.698 -4.758 1.00 76.75 95 GLY A C 1
ATOM 718 O O . GLY A 1 95 ? -2.359 17.380 -5.769 1.00 76.75 95 GLY A O 1
ATOM 719 N N . LYS A 1 96 ? -1.828 15.421 -4.800 1.00 79.19 96 LYS A N 1
ATOM 720 C CA . LYS A 1 96 ? -1.618 14.659 -6.040 1.00 79.19 96 LYS A CA 1
ATOM 721 C C . LYS A 1 96 ? -2.933 14.087 -6.571 1.00 79.19 96 LYS A C 1
ATOM 723 O O . LYS A 1 96 ? -3.805 13.708 -5.793 1.00 79.19 96 LYS A O 1
ATOM 728 N N . ASP A 1 97 ? -3.008 13.928 -7.891 1.00 87.56 97 ASP A N 1
ATOM 729 C CA . ASP A 1 97 ? -4.172 13.351 -8.583 1.00 87.56 97 ASP A CA 1
ATOM 730 C C . ASP A 1 97 ? -4.304 11.827 -8.400 1.00 87.56 97 ASP A C 1
ATOM 732 O O . ASP A 1 97 ? -5.354 11.249 -8.677 1.00 87.56 97 ASP A O 1
ATOM 736 N N . ALA A 1 98 ? -3.247 11.161 -7.927 1.00 91.00 98 ALA A N 1
ATOM 737 C CA . ALA A 1 98 ? -3.223 9.727 -7.666 1.00 91.00 98 ALA A CA 1
ATOM 738 C C . ALA A 1 98 ? -2.332 9.394 -6.465 1.00 91.00 98 ALA A C 1
ATOM 740 O O . ALA A 1 98 ? -1.356 10.099 -6.186 1.00 91.00 98 ALA A O 1
ATOM 741 N N . VAL A 1 99 ? -2.640 8.285 -5.787 1.00 95.06 99 VAL A N 1
ATOM 742 C CA . VAL A 1 99 ? -1.811 7.764 -4.697 1.00 95.06 99 VAL A CA 1
ATOM 743 C C . VAL A 1 99 ? -0.667 6.926 -5.281 1.00 95.06 99 VAL A C 1
ATOM 745 O O . VAL A 1 99 ? -0.935 5.936 -5.965 1.00 95.06 99 VAL A O 1
ATOM 748 N N . PRO A 1 100 ? 0.610 7.282 -5.046 1.00 95.25 100 PRO A N 1
ATOM 749 C CA . PRO A 1 100 ? 1.741 6.514 -5.556 1.00 95.25 100 PRO A CA 1
ATOM 750 C C . PRO A 1 100 ? 1.789 5.087 -4.998 1.00 95.25 100 PRO A C 1
ATOM 752 O O . PRO A 1 100 ? 1.373 4.830 -3.868 1.00 95.25 100 PRO A O 1
ATOM 755 N N . ILE A 1 101 ? 2.395 4.174 -5.758 1.00 95.31 101 ILE A N 1
ATOM 756 C CA . ILE A 1 101 ? 2.822 2.854 -5.255 1.00 95.31 101 ILE A CA 1
ATOM 757 C C . ILE A 1 101 ? 4.144 2.925 -4.468 1.00 95.31 101 ILE A C 1
ATOM 759 O O . ILE A 1 101 ? 4.520 1.985 -3.774 1.00 95.31 101 ILE A O 1
ATOM 763 N N . GLY A 1 102 ? 4.821 4.073 -4.538 1.00 95.00 102 GLY A N 1
ATOM 764 C CA . GLY A 1 102 ? 5.928 4.444 -3.669 1.00 95.00 102 GLY A CA 1
ATOM 765 C C . GLY A 1 102 ? 7.287 3.913 -4.098 1.00 95.00 102 GLY A C 1
ATOM 766 O O . GLY A 1 102 ? 7.656 4.032 -5.264 1.00 95.00 102 GLY A O 1
ATOM 767 N N . GLN A 1 103 ? 8.064 3.433 -3.128 1.00 95.38 103 GLN A N 1
ATOM 768 C CA . GLN A 1 103 ? 9.470 3.055 -3.301 1.00 95.38 103 GLN A CA 1
ATOM 769 C C . GLN A 1 103 ? 9.701 1.587 -2.929 1.00 95.38 103 GLN A C 1
ATOM 771 O O . GLN A 1 103 ? 8.938 1.055 -2.118 1.00 95.38 103 GLN A O 1
ATOM 776 N N . PRO A 1 104 ? 10.737 0.930 -3.485 1.00 96.00 104 PRO A N 1
ATOM 777 C CA . PRO A 1 104 ? 11.050 -0.456 -3.158 1.00 96.00 104 PRO A CA 1
ATOM 778 C C . PRO A 1 104 ? 11.280 -0.673 -1.660 1.00 96.00 104 PRO A C 1
ATOM 780 O O . PRO A 1 104 ? 11.961 0.112 -0.998 1.00 96.00 104 PRO A O 1
ATOM 783 N N . ILE A 1 105 ? 10.735 -1.770 -1.141 1.00 94.88 105 ILE A N 1
ATOM 784 C CA . ILE A 1 105 ? 11.063 -2.303 0.181 1.00 94.88 105 ILE A CA 1
ATOM 785 C C . ILE A 1 105 ? 12.527 -2.774 0.164 1.00 94.88 105 ILE A C 1
ATOM 787 O O . ILE A 1 105 ? 13.083 -3.105 -0.884 1.00 94.88 105 ILE A O 1
ATOM 791 N N . ALA A 1 106 ? 13.175 -2.783 1.332 1.00 92.94 106 ALA A N 1
ATOM 792 C CA . ALA A 1 106 ? 14.564 -3.212 1.473 1.00 92.94 106 ALA A CA 1
ATOM 793 C C . ALA A 1 106 ? 14.838 -4.556 0.767 1.00 92.94 106 ALA A C 1
ATOM 795 O O . ALA A 1 106 ? 14.031 -5.481 0.840 1.00 92.94 106 ALA A O 1
ATOM 796 N N . ASN A 1 107 ? 15.999 -4.647 0.111 1.00 91.94 107 ASN A N 1
ATOM 797 C CA . ASN A 1 107 ? 16.463 -5.791 -0.690 1.00 91.94 107 ASN A CA 1
ATOM 798 C C . ASN A 1 107 ? 15.644 -6.098 -1.957 1.00 91.94 107 ASN A C 1
ATOM 800 O O . ASN A 1 107 ? 15.932 -7.085 -2.640 1.00 91.94 107 ASN A O 1
ATOM 804 N N . LEU A 1 108 ? 14.673 -5.248 -2.303 1.00 94.69 108 LEU A N 1
ATOM 805 C CA . LEU A 1 108 ? 13.938 -5.304 -3.562 1.00 94.69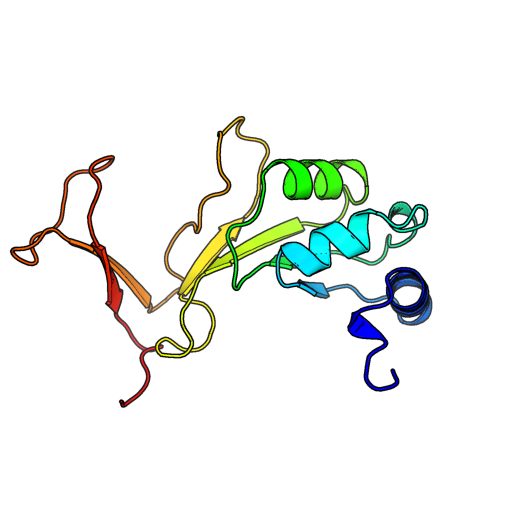 108 LEU A CA 1
ATOM 806 C C . LEU A 1 108 ? 14.300 -4.117 -4.457 1.00 94.69 108 LEU A C 1
ATOM 808 O O . LEU A 1 108 ? 14.737 -3.061 -3.995 1.00 94.69 108 LEU A O 1
ATOM 812 N N . GLY A 1 109 ? 14.134 -4.308 -5.761 1.00 93.31 109 GLY A N 1
ATOM 813 C CA . GLY A 1 109 ? 14.412 -3.318 -6.793 1.00 93.31 109 GLY A CA 1
ATOM 814 C C . GLY A 1 109 ? 13.220 -3.125 -7.719 1.00 93.31 109 GLY A C 1
ATOM 815 O O . GLY A 1 109 ? 12.467 -4.062 -7.989 1.00 93.31 109 GLY A O 1
ATOM 816 N N . CYS A 1 110 ? 13.068 -1.901 -8.218 1.00 95.25 110 CYS A N 1
ATOM 817 C CA . CYS A 1 110 ? 12.112 -1.556 -9.263 1.00 95.25 110 CYS A CA 1
ATOM 818 C C . CYS A 1 110 ? 12.820 -0.766 -10.359 1.00 95.25 110 CYS A C 1
ATOM 820 O O . CYS A 1 110 ? 13.562 0.175 -10.069 1.00 95.25 110 CYS A O 1
ATOM 822 N N . HIS A 1 111 ? 12.556 -1.132 -11.607 1.00 96.00 111 HIS A N 1
ATOM 823 C CA . HIS A 1 111 ? 13.086 -0.470 -12.791 1.00 96.00 111 HIS A CA 1
ATOM 824 C C . HIS A 1 111 ? 11.935 -0.114 -13.722 1.00 96.00 111 HIS A C 1
ATOM 826 O O . HIS A 1 111 ? 11.042 -0.930 -13.922 1.00 96.00 111 HIS A O 1
ATOM 832 N N . ILE A 1 112 ? 11.959 1.093 -14.284 1.00 97.56 112 ILE A N 1
ATOM 833 C CA . ILE A 1 112 ? 11.034 1.493 -15.345 1.00 97.56 112 ILE A CA 1
ATOM 834 C C . ILE A 1 112 ? 11.825 1.470 -16.648 1.00 97.56 112 ILE A C 1
ATOM 836 O O . ILE A 1 112 ? 12.780 2.240 -16.787 1.00 97.56 112 ILE A O 1
ATOM 840 N N . LEU A 1 113 ? 11.474 0.555 -17.546 1.00 98.12 113 LEU A N 1
ATOM 841 C CA . LEU A 1 113 ? 12.226 0.270 -18.767 1.00 98.12 113 LEU A CA 1
ATOM 842 C C . LEU A 1 113 ? 11.394 0.565 -20.021 1.00 98.12 113 LEU A C 1
ATOM 844 O O . LEU A 1 113 ? 10.164 0.526 -19.979 1.00 98.12 113 LEU A O 1
ATOM 848 N N . ASP A 1 114 ? 12.068 0.872 -21.126 1.00 97.69 114 ASP A N 1
ATOM 849 C CA . ASP A 1 114 ? 11.461 0.942 -22.457 1.00 97.69 114 ASP A CA 1
ATOM 850 C C . ASP A 1 114 ? 11.461 -0.423 -23.177 1.00 97.69 114 ASP A C 1
ATOM 852 O O . ASP A 1 114 ? 11.900 -1.439 -22.632 1.00 97.69 114 ASP A O 1
ATOM 856 N N . ASP A 1 115 ? 10.997 -0.441 -24.431 1.00 96.75 115 ASP A N 1
ATOM 857 C CA . ASP A 1 115 ? 10.935 -1.648 -25.272 1.00 96.75 115 ASP A CA 1
ATOM 858 C C . ASP A 1 115 ? 12.320 -2.256 -25.586 1.00 96.75 115 ASP A C 1
ATOM 860 O O . ASP A 1 115 ? 12.409 -3.411 -26.010 1.00 96.75 115 ASP A O 1
ATOM 864 N N . ASN A 1 116 ? 13.407 -1.503 -25.382 1.00 97.06 116 ASN A N 1
ATOM 865 C CA . ASN A 1 116 ? 14.785 -1.974 -25.537 1.00 97.06 116 ASN A CA 1
ATOM 866 C C . ASN A 1 116 ? 15.397 -2.449 -24.206 1.00 97.06 116 ASN A C 1
ATOM 868 O O . ASN A 1 116 ? 16.579 -2.794 -24.173 1.00 97.06 116 ASN A O 1
ATOM 872 N N . LEU A 1 117 ? 14.603 -2.502 -23.127 1.00 96.88 117 LEU A N 1
ATOM 873 C CA . LEU A 1 117 ? 15.029 -2.804 -21.757 1.00 96.88 117 LEU A CA 1
ATOM 874 C C . LEU A 1 117 ? 16.016 -1.776 -21.179 1.00 96.88 117 LEU A C 1
ATOM 876 O O . LEU A 1 117 ? 16.800 -2.096 -20.280 1.00 96.88 117 LEU A O 1
ATOM 880 N N . GLU A 1 118 ? 15.973 -0.534 -21.661 1.00 97.81 118 GLU A N 1
ATOM 881 C CA . GLU A 1 118 ? 16.795 0.559 -21.148 1.00 97.81 118 GLU A CA 1
ATOM 882 C C . GLU A 1 118 ? 16.013 1.404 -20.124 1.00 97.81 118 GLU A C 1
ATOM 884 O O . GLU A 1 118 ? 14.810 1.622 -20.289 1.00 97.81 118 GLU A O 1
ATOM 889 N N . PRO A 1 119 ? 16.653 1.897 -19.042 1.00 97.44 119 PRO A N 1
ATOM 890 C CA . PRO A 1 119 ? 15.981 2.754 -18.071 1.00 97.44 119 PRO A CA 1
ATOM 891 C C . PRO A 1 119 ? 15.457 4.049 -18.693 1.00 97.44 119 PRO A C 1
ATOM 893 O O . PRO A 1 119 ? 16.214 4.806 -19.306 1.00 97.44 119 PRO A O 1
ATOM 896 N N . VAL A 1 120 ? 14.182 4.357 -18.454 1.00 97.94 120 VAL A N 1
ATOM 897 C CA . VAL A 1 120 ? 13.586 5.614 -18.928 1.00 97.94 120 VAL A CA 1
ATOM 898 C C . VAL A 1 120 ? 13.904 6.789 -17.988 1.00 97.94 120 VAL A C 1
ATOM 900 O O . VAL A 1 120 ? 14.079 6.598 -16.779 1.00 97.94 120 VAL A O 1
ATOM 903 N N . PRO A 1 121 ? 13.954 8.036 -18.496 1.00 96.81 121 PRO A N 1
ATOM 904 C CA . PRO A 1 121 ? 14.091 9.223 -17.654 1.00 96.81 121 PRO A CA 1
ATOM 905 C C . PRO A 1 121 ? 12.918 9.409 -16.679 1.00 96.81 121 PRO A C 1
ATOM 907 O O . PRO A 1 121 ? 11.792 8.980 -16.930 1.00 96.81 121 PRO A O 1
ATOM 910 N N . ALA A 1 122 ? 13.153 10.132 -15.582 1.00 94.75 122 ALA A N 1
ATOM 911 C CA . ALA A 1 122 ? 12.106 10.443 -14.610 1.00 94.75 122 ALA A CA 1
ATOM 912 C C . ALA A 1 122 ? 10.915 11.176 -15.261 1.00 94.75 122 ALA A C 1
ATOM 914 O O . ALA A 1 122 ? 11.094 12.162 -15.976 1.00 94.75 122 ALA A O 1
ATOM 915 N N . GLY A 1 123 ? 9.699 10.702 -14.977 1.00 93.75 123 GLY A N 1
ATOM 916 C CA . GLY A 1 123 ? 8.454 11.248 -15.530 1.00 93.75 123 GLY A CA 1
ATOM 917 C C . GLY A 1 123 ? 8.075 10.707 -16.912 1.00 93.75 123 GLY A C 1
ATOM 918 O O . GLY A 1 123 ? 6.998 11.036 -17.405 1.00 93.75 123 GLY A O 1
ATOM 919 N N . VAL A 1 124 ? 8.916 9.870 -17.525 1.00 96.75 124 VAL A N 1
ATOM 920 C CA . VAL A 1 124 ? 8.601 9.171 -18.775 1.00 96.75 124 VAL A CA 1
ATOM 921 C C . VAL A 1 124 ? 7.946 7.827 -18.455 1.00 96.75 124 VAL A C 1
ATOM 923 O O . VAL A 1 124 ? 8.337 7.140 -17.512 1.00 96.75 124 VAL A O 1
ATOM 926 N N . LEU A 1 125 ? 6.917 7.470 -19.225 1.00 96.81 125 LEU A N 1
ATOM 927 C CA . LEU A 1 125 ? 6.226 6.190 -19.096 1.00 96.81 125 LEU A CA 1
ATOM 928 C C . LEU A 1 125 ? 7.118 5.047 -19.608 1.00 96.81 125 LEU A C 1
ATOM 930 O O . LEU A 1 125 ? 7.744 5.178 -20.657 1.00 96.81 125 LEU A O 1
ATOM 934 N N . GLY A 1 126 ? 7.114 3.927 -18.894 1.00 97.25 126 GLY A N 1
ATOM 935 C CA . GLY A 1 126 ? 7.730 2.668 -19.302 1.00 97.25 126 GLY A CA 1
ATOM 936 C C . GLY A 1 126 ? 7.115 1.499 -18.534 1.00 97.25 126 GLY A C 1
ATOM 937 O O . GLY A 1 126 ? 6.187 1.686 -17.740 1.00 97.25 126 GLY A O 1
ATOM 938 N N . GLU A 1 127 ? 7.624 0.298 -18.769 1.00 97.69 127 GLU A N 1
ATOM 939 C CA . GLU A 1 127 ? 7.173 -0.925 -18.108 1.00 97.69 127 GLU A CA 1
ATOM 940 C C . GLU A 1 127 ? 7.925 -1.150 -16.788 1.00 97.69 127 GLU A C 1
ATOM 942 O O . GLU A 1 127 ? 9.124 -0.890 -16.679 1.00 97.69 127 GLU A O 1
ATOM 947 N N . LEU A 1 128 ? 7.208 -1.619 -15.763 1.00 96.88 128 LEU A N 1
ATOM 948 C CA . LEU A 1 128 ? 7.753 -1.859 -14.430 1.00 96.88 128 LEU A CA 1
ATOM 949 C C . LEU A 1 128 ? 8.333 -3.274 -14.311 1.00 96.88 128 LEU A C 1
ATOM 951 O O . LEU A 1 128 ? 7.602 -4.259 -14.351 1.00 96.88 128 LEU A O 1
ATOM 955 N N . TYR A 1 129 ? 9.635 -3.353 -14.051 1.00 96.50 129 TYR A N 1
ATOM 956 C CA . TYR A 1 129 ? 10.376 -4.580 -13.774 1.00 96.50 129 TYR A CA 1
ATOM 957 C C . TYR A 1 129 ? 10.777 -4.651 -12.303 1.00 96.50 129 TYR A C 1
ATOM 959 O O . TYR A 1 129 ? 11.180 -3.651 -11.704 1.00 96.50 129 TYR A O 1
ATOM 967 N N . LEU A 1 130 ? 10.697 -5.852 -11.730 1.00 96.12 130 LEU A N 1
ATOM 968 C CA . LEU A 1 130 ? 10.964 -6.116 -10.317 1.00 96.12 130 LEU A CA 1
ATOM 969 C C . LEU A 1 130 ? 12.202 -7.002 -10.171 1.00 96.12 130 LEU A C 1
ATOM 971 O O . LEU A 1 130 ? 12.422 -7.915 -10.966 1.00 96.12 130 LEU A O 1
ATOM 975 N N . ALA A 1 131 ? 13.008 -6.738 -9.148 1.00 94.31 131 ALA A N 1
ATOM 976 C CA . ALA A 1 131 ? 14.242 -7.465 -8.870 1.00 94.31 131 ALA A CA 1
ATOM 977 C C . ALA A 1 131 ? 14.448 -7.667 -7.363 1.00 94.31 131 ALA A C 1
ATOM 979 O O . ALA A 1 131 ? 13.822 -6.994 -6.545 1.00 94.31 131 ALA A O 1
ATOM 980 N N . GLY A 1 132 ? 15.371 -8.557 -6.995 1.00 93.94 132 GLY A N 1
ATOM 981 C CA . GLY A 1 132 ? 15.830 -8.728 -5.614 1.00 93.94 132 GLY A CA 1
ATOM 982 C C . GLY A 1 132 ? 15.396 -10.037 -4.958 1.00 93.94 132 GLY A C 1
ATOM 983 O O . GLY A 1 132 ? 14.954 -10.975 -5.618 1.00 93.94 132 GLY A O 1
ATOM 984 N N . GLU A 1 133 ? 15.569 -10.105 -3.637 1.00 92.12 133 GLU A N 1
ATOM 985 C CA . GLU A 1 133 ? 15.448 -11.350 -2.858 1.00 92.12 133 GLU A CA 1
ATOM 986 C C . GLU A 1 133 ? 14.009 -11.880 -2.737 1.00 92.12 133 GLU A C 1
ATOM 988 O O . GLU A 1 133 ? 13.813 -13.049 -2.411 1.00 92.12 133 GLU A O 1
ATOM 993 N N . GLY A 1 134 ? 13.005 -11.042 -3.005 1.00 88.12 134 GLY A N 1
ATOM 994 C CA . GLY A 1 134 ? 11.585 -11.399 -2.919 1.00 88.12 134 GLY A CA 1
ATOM 995 C C . GLY A 1 134 ? 11.031 -12.127 -4.142 1.00 88.12 134 GLY A C 1
ATOM 996 O O . GLY A 1 134 ? 9.869 -12.521 -4.126 1.00 88.12 134 GLY A O 1
ATOM 997 N N . LEU A 1 135 ? 11.823 -12.314 -5.202 1.00 93.00 135 LEU A N 1
ATOM 998 C CA . LEU A 1 135 ? 11.353 -12.998 -6.405 1.00 93.00 135 LEU A CA 1
ATOM 999 C C . LEU A 1 135 ? 11.078 -14.488 -6.148 1.00 93.00 135 LEU A C 1
ATOM 1001 O O . LEU A 1 135 ? 11.877 -15.211 -5.546 1.00 93.00 135 LEU A O 1
ATOM 1005 N N . ALA A 1 136 ? 9.944 -14.960 -6.663 1.00 90.81 136 ALA A N 1
ATOM 1006 C CA . ALA A 1 136 ? 9.612 -16.372 -6.727 1.00 90.81 136 ALA A CA 1
ATOM 1007 C C . ALA A 1 136 ? 10.588 -17.127 -7.644 1.00 90.81 136 ALA A C 1
ATOM 1009 O O . ALA A 1 136 ? 11.304 -16.556 -8.464 1.00 90.81 136 ALA A O 1
ATOM 1010 N N . ARG A 1 137 ? 10.603 -18.456 -7.515 1.00 91.88 137 ARG A N 1
ATOM 1011 C CA . ARG A 1 137 ? 11.522 -19.323 -8.271 1.00 91.88 137 ARG A CA 1
ATOM 1012 C C . ARG A 1 137 ? 11.087 -19.586 -9.720 1.00 91.88 137 ARG A C 1
ATOM 1014 O O . ARG A 1 137 ? 11.896 -20.125 -10.473 1.00 91.88 137 ARG A O 1
ATOM 1021 N N . GLY A 1 138 ? 9.856 -19.212 -10.079 1.00 84.88 138 GLY A N 1
ATOM 1022 C CA . GLY A 1 138 ? 9.181 -19.598 -11.325 1.00 84.88 138 GLY A CA 1
ATOM 1023 C C . GLY A 1 138 ? 8.202 -20.748 -11.145 1.00 84.88 138 GLY A C 1
ATOM 1024 O O . GLY A 1 138 ? 8.400 -21.560 -10.210 1.00 84.88 138 GLY A O 1
#